Protein AF-A0A0E3B8W7-F1 (afdb_monomer)

Radius of gyration: 12.93 Å; Cα contacts (8 Å, |Δi|>4): 88; chains: 1; bounding box: 32×36×37 Å

Secondary structure (DSSP, 8-state):
-------S----HHHHHHHHHHHT---HHHHHHHHHHHTS---HHHHHHHHT--HHHHHHHHHHHT-B-TTT-PBPPS------

InterPro domains:
  IPR053721 Fimbrial Adhesin Regulatory Protein [G3DSA:1.10.10.2690] (7-82)

Foldseek 3Di:
DDPPPLQEAADDPVVLVVLCVVLVDDDPLLSQLLCCCRHVVDHLVVSCVVSVHDSVSNVVVRQVSQDADPPPRHRDGPDPPPPD

Mean predicted aligned error: 8.25 Å

Organism: NCBI:txid363952

Solvent-accessible surface area (backbone atoms only — not comparable to full-atom values): 5104 Å² total; per-residue (Å²): 133,82,81,78,73,68,84,58,65,71,43,54,71,68,60,48,51,58,51,42,65,76,71,64,76,82,51,67,52,56,50,52,24,45,42,32,26,31,53,68,62,39,46,66,66,58,20,19,62,76,46,72,45,57,56,71,58,50,52,52,52,50,48,61,70,57,35,56,34,91,87,76,68,44,66,51,73,69,83,74,70,83,82,126

pLDDT: mean 76.62, std 17.33, range [35.97, 93.75]

Sequence (84 aa):
MREETNPVQLITEEEFVELLDSHGLRSEKVKEACRLVFVKGESRRAAAIACGVDYATLHRSVRRLQGLCPTCGQPLPQGQEEHE

Structure (mmCIF, N/CA/C/O backbone):
data_AF-A0A0E3B8W7-F1
#
_entry.id   AF-A0A0E3B8W7-F1
#
loop_
_atom_site.group_PDB
_atom_site.id
_atom_site.type_symbol
_atom_site.label_atom_id
_atom_site.label_alt_id
_atom_site.label_comp_id
_atom_site.label_asym_id
_atom_site.label_entity_id
_atom_site.label_seq_id
_atom_site.pdbx_PDB_ins_code
_atom_site.Cartn_x
_atom_site.Cartn_y
_atom_site.Cartn_z
_atom_site.occupancy
_atom_site.B_iso_or_equiv
_atom_site.auth_seq_id
_atom_site.auth_comp_id
_atom_site.auth_asym_id
_atom_site.auth_atom_id
_atom_site.pdbx_PDB_model_num
ATOM 1 N N . MET A 1 1 ? 1.454 1.126 -26.479 1.00 36.22 1 MET A N 1
ATOM 2 C CA . MET A 1 1 ? 1.588 0.542 -25.128 1.00 36.22 1 MET A CA 1
ATOM 3 C C . MET A 1 1 ? 0.577 1.263 -24.259 1.00 36.22 1 MET A C 1
ATOM 5 O O . MET A 1 1 ? 0.603 2.482 -24.265 1.00 36.22 1 MET A O 1
ATOM 9 N N . ARG A 1 2 ? -0.400 0.567 -23.665 1.00 41.91 2 ARG A N 1
ATOM 10 C CA . ARG A 1 2 ? -1.384 1.223 -22.789 1.00 41.91 2 ARG A CA 1
ATOM 11 C C . ARG A 1 2 ? -0.694 1.465 -21.449 1.00 41.91 2 ARG A C 1
ATOM 13 O O . ARG A 1 2 ? -0.312 0.493 -20.810 1.00 41.91 2 ARG A O 1
ATOM 20 N N . GLU A 1 3 ? -0.478 2.728 -21.093 1.00 42.72 3 GLU A N 1
ATOM 21 C CA . GLU A 1 3 ? -0.109 3.131 -19.736 1.00 42.72 3 GLU A CA 1
ATOM 22 C C . GLU A 1 3 ? -1.161 2.566 -18.776 1.00 42.72 3 GLU A C 1
ATOM 24 O O . GLU A 1 3 ? -2.322 2.973 -18.793 1.00 42.72 3 GLU A O 1
ATOM 29 N N . GLU A 1 4 ? -0.780 1.555 -17.994 1.00 46.06 4 GLU A N 1
ATOM 30 C CA . GLU A 1 4 ? -1.542 1.134 -16.824 1.00 46.06 4 GLU A CA 1
ATOM 31 C C . GLU A 1 4 ? -1.427 2.271 -15.808 1.00 46.06 4 GLU A C 1
ATOM 33 O O . GLU A 1 4 ? -0.487 2.324 -15.017 1.00 46.06 4 GLU A O 1
ATOM 38 N N . THR A 1 5 ? -2.366 3.215 -15.870 1.00 46.78 5 THR A N 1
ATOM 39 C CA . THR A 1 5 ? -2.615 4.188 -14.809 1.00 46.78 5 THR A CA 1
ATOM 40 C C . THR A 1 5 ? -2.742 3.415 -13.508 1.00 46.78 5 THR A C 1
ATOM 42 O O . THR A 1 5 ? -3.695 2.659 -13.322 1.00 46.78 5 THR A O 1
ATOM 45 N N . ASN A 1 6 ? -1.742 3.532 -12.634 1.00 54.00 6 ASN A N 1
ATOM 46 C CA . ASN A 1 6 ? -1.750 2.849 -11.353 1.00 54.00 6 ASN A CA 1
ATOM 47 C C . ASN A 1 6 ? -2.886 3.462 -10.519 1.00 54.00 6 ASN A C 1
ATOM 49 O O . ASN A 1 6 ? -2.766 4.610 -10.092 1.00 54.00 6 ASN A O 1
ATOM 53 N N . PRO A 1 7 ? -4.021 2.766 -10.324 1.00 61.47 7 PRO A N 1
ATOM 54 C CA . PRO A 1 7 ? -5.247 3.412 -9.883 1.00 61.47 7 PRO A CA 1
ATOM 55 C C . PRO A 1 7 ? -5.319 3.454 -8.349 1.00 61.47 7 PRO A C 1
ATOM 57 O O . PRO A 1 7 ? -6.382 3.235 -7.765 1.00 61.47 7 PRO A O 1
ATOM 60 N N . VAL A 1 8 ? -4.172 3.617 -7.681 1.00 68.94 8 VAL A N 1
ATOM 61 C CA . VAL A 1 8 ? -4.039 3.624 -6.219 1.00 68.94 8 VAL A CA 1
ATOM 62 C C . VAL A 1 8 ? -3.454 4.949 -5.752 1.00 68.94 8 VAL A C 1
ATOM 64 O O . VAL A 1 8 ? -2.432 5.392 -6.267 1.00 68.94 8 VAL A O 1
ATOM 67 N N . GLN A 1 9 ? -4.175 5.638 -4.860 1.00 72.81 9 GLN A N 1
ATOM 68 C CA . GLN A 1 9 ? -3.736 6.923 -4.326 1.00 72.81 9 GLN A CA 1
ATOM 69 C C . GLN A 1 9 ? -2.500 6.676 -3.476 1.00 72.81 9 GLN A C 1
ATOM 71 O O . GLN A 1 9 ? -2.496 5.757 -2.653 1.00 72.81 9 GLN A O 1
ATOM 76 N N . LEU A 1 10 ? -1.456 7.459 -3.737 1.00 82.38 10 LEU A N 1
ATOM 77 C CA . LEU A 1 10 ? -0.250 7.382 -2.938 1.00 82.38 10 LEU A CA 1
ATOM 78 C C . LEU A 1 10 ? -0.543 8.000 -1.582 1.00 82.38 10 LEU A C 1
ATOM 80 O O . LEU A 1 10 ? -1.047 9.118 -1.512 1.00 82.38 10 LEU A O 1
ATOM 84 N N . ILE A 1 11 ? -0.241 7.243 -0.543 1.00 84.38 11 ILE A N 1
ATOM 85 C CA . ILE A 1 11 ? -0.372 7.653 0.847 1.00 84.38 11 ILE A CA 1
ATOM 86 C C . ILE A 1 11 ? 0.999 7.580 1.505 1.00 84.38 11 ILE A C 1
ATOM 88 O O . ILE A 1 11 ? 1.913 6.891 1.035 1.00 84.38 11 ILE A O 1
ATOM 92 N N . THR A 1 12 ? 1.150 8.316 2.591 1.00 87.50 12 THR A N 1
ATOM 93 C CA . THR A 1 12 ? 2.348 8.276 3.420 1.00 87.50 12 THR A CA 1
ATOM 94 C C . THR A 1 12 ? 2.482 6.929 4.131 1.00 87.50 12 THR A C 1
ATOM 96 O O . THR A 1 12 ? 1.545 6.134 4.228 1.00 87.50 12 THR A O 1
ATOM 99 N N . GLU A 1 13 ? 3.683 6.653 4.638 1.00 86.50 13 GLU A N 1
ATOM 100 C CA . GLU A 1 13 ? 3.937 5.442 5.423 1.00 86.50 13 GLU A CA 1
ATOM 101 C C . GLU A 1 13 ? 3.063 5.392 6.688 1.00 86.50 13 GLU A C 1
ATOM 103 O O . GLU A 1 13 ? 2.592 4.326 7.070 1.00 86.50 13 GLU A O 1
ATOM 108 N N . GLU A 1 14 ? 2.821 6.547 7.306 1.00 86.44 14 GLU A N 1
ATOM 109 C CA . GLU A 1 14 ? 2.016 6.693 8.522 1.00 86.44 14 GLU A CA 1
ATOM 110 C C . GLU A 1 14 ? 0.547 6.353 8.245 1.00 86.44 14 GLU A C 1
ATOM 112 O O . GLU A 1 14 ? -0.009 5.458 8.883 1.00 86.44 14 GLU A O 1
ATOM 117 N N . GLU A 1 15 ? -0.037 6.961 7.208 1.00 83.56 15 GLU A N 1
ATOM 118 C CA . GLU A 1 15 ? -1.396 6.652 6.747 1.00 83.56 15 GLU A CA 1
ATOM 119 C C . GLU A 1 15 ? -1.540 5.176 6.359 1.00 83.56 15 GLU A C 1
ATOM 121 O O . GLU A 1 15 ? -2.560 4.546 6.637 1.00 83.56 15 GLU A O 1
ATOM 126 N N . PHE A 1 16 ? -0.512 4.583 5.743 1.00 87.62 16 PHE A N 1
ATOM 127 C CA . PHE A 1 16 ? -0.529 3.169 5.381 1.00 87.62 16 PHE A CA 1
ATOM 128 C C . PHE A 1 16 ? -0.583 2.247 6.606 1.00 87.62 16 PHE A C 1
ATOM 130 O O . PHE A 1 16 ? -1.293 1.239 6.571 1.00 87.62 16 PHE A O 1
ATOM 137 N N . VAL A 1 17 ? 0.125 2.576 7.690 1.00 85.62 17 VAL A N 1
ATOM 138 C CA . VAL A 1 17 ? 0.094 1.795 8.938 1.00 85.62 17 VAL A CA 1
ATOM 139 C C . VAL A 1 17 ? -1.298 1.831 9.570 1.00 85.62 17 VAL A C 1
ATOM 141 O O . VAL A 1 17 ? -1.839 0.771 9.890 1.00 85.62 17 VAL A O 1
ATOM 144 N N . GLU A 1 18 ? -1.928 3.004 9.657 1.00 84.50 18 GLU A N 1
ATOM 145 C CA . GLU A 1 18 ? -3.306 3.134 10.160 1.00 84.50 18 GLU A CA 1
ATOM 146 C C . GLU A 1 18 ? -4.304 2.316 9.316 1.00 84.50 18 GLU A C 1
ATOM 148 O O . GLU A 1 18 ? -5.214 1.645 9.825 1.00 84.50 18 GLU A O 1
ATOM 153 N N . LEU A 1 19 ? -4.092 2.300 7.999 1.00 82.94 19 LEU A N 1
ATOM 154 C CA . LEU A 1 19 ? -4.898 1.533 7.056 1.00 82.94 19 LEU A CA 1
ATOM 155 C C . LEU A 1 19 ? -4.709 0.012 7.225 1.00 82.94 19 LEU A C 1
ATOM 157 O O . LEU A 1 19 ? -5.656 -0.768 7.091 1.00 82.94 19 LEU A O 1
ATOM 161 N N . LEU A 1 20 ? -3.493 -0.441 7.540 1.00 84.12 20 LEU A N 1
ATOM 162 C CA . LEU A 1 20 ? -3.227 -1.848 7.840 1.00 84.12 20 LEU A CA 1
ATOM 163 C C . LEU A 1 20 ? -3.906 -2.295 9.139 1.00 84.12 20 LEU A C 1
ATOM 165 O O . LEU A 1 20 ? -4.480 -3.393 9.169 1.00 84.12 20 LEU A O 1
ATOM 169 N N . ASP A 1 21 ? -3.862 -1.454 10.172 1.00 78.50 21 ASP A N 1
ATOM 170 C CA . ASP A 1 21 ? -4.437 -1.742 11.487 1.00 78.50 21 ASP A CA 1
ATOM 171 C C . ASP A 1 21 ? -5.966 -1.843 11.426 1.00 78.50 21 ASP A C 1
ATOM 173 O O . ASP A 1 21 ? -6.550 -2.782 11.974 1.00 78.50 21 ASP A O 1
ATOM 177 N N . SER A 1 22 ? -6.620 -0.959 10.668 1.00 76.62 22 SER A N 1
ATOM 178 C CA . SER A 1 22 ? -8.079 -0.987 10.483 1.00 76.62 22 SER A CA 1
ATOM 179 C C . SER A 1 22 ? -8.581 -2.215 9.707 1.00 76.62 22 SER A C 1
ATOM 181 O O . SER A 1 22 ? -9.672 -2.727 9.978 1.00 76.62 22 SER A O 1
ATOM 183 N N . HIS A 1 23 ? -7.793 -2.743 8.762 1.00 79.06 23 HIS A N 1
ATOM 184 C CA . HIS A 1 23 ? -8.210 -3.860 7.906 1.00 79.06 23 HIS A CA 1
ATOM 185 C C . HIS A 1 23 ? -7.690 -5.241 8.336 1.00 79.06 23 HIS A C 1
ATOM 187 O O . HIS A 1 23 ? -8.192 -6.250 7.816 1.00 79.06 23 HIS A O 1
ATOM 193 N N . GLY A 1 24 ? -6.745 -5.323 9.279 1.00 75.69 24 GLY A N 1
ATOM 194 C CA . GLY A 1 24 ? -6.318 -6.569 9.928 1.00 75.69 24 GLY A CA 1
ATOM 195 C C . GLY A 1 24 ? -5.542 -7.538 9.027 1.00 75.69 24 GLY A C 1
ATOM 196 O O . GLY A 1 24 ? -5.716 -8.759 9.119 1.00 75.69 24 GLY A O 1
ATOM 197 N N . LEU A 1 25 ? -4.704 -7.024 8.123 1.00 81.00 25 LEU A N 1
ATOM 198 C CA . LEU A 1 25 ? -3.837 -7.846 7.270 1.00 81.00 25 LEU A CA 1
ATOM 199 C C . LEU A 1 25 ? -2.767 -8.563 8.107 1.00 81.00 25 LEU A C 1
ATO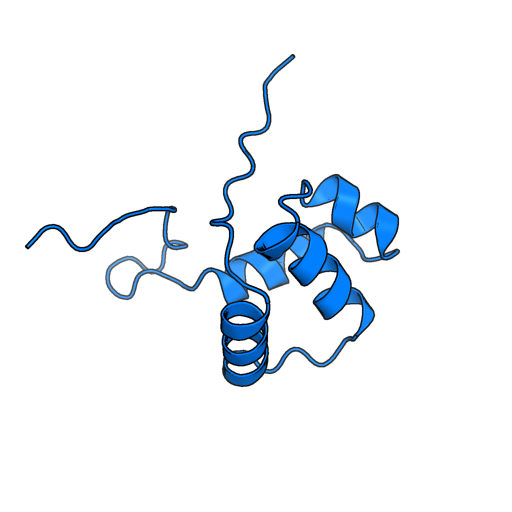M 201 O O . LEU A 1 25 ? -1.961 -7.929 8.775 1.00 81.00 25 LEU A O 1
ATOM 205 N N . ARG A 1 26 ? -2.726 -9.901 8.044 1.00 77.50 26 ARG A N 1
ATOM 206 C CA . ARG A 1 26 ? -1.797 -10.723 8.853 1.00 77.50 26 ARG A CA 1
ATOM 207 C C . ARG A 1 26 ? -0.528 -11.170 8.128 1.00 77.50 26 ARG A C 1
ATOM 209 O O . ARG A 1 26 ? 0.410 -11.616 8.774 1.00 77.50 26 ARG A O 1
ATOM 216 N N . SER A 1 27 ? -0.501 -11.119 6.797 1.00 87.44 27 SER A N 1
ATOM 2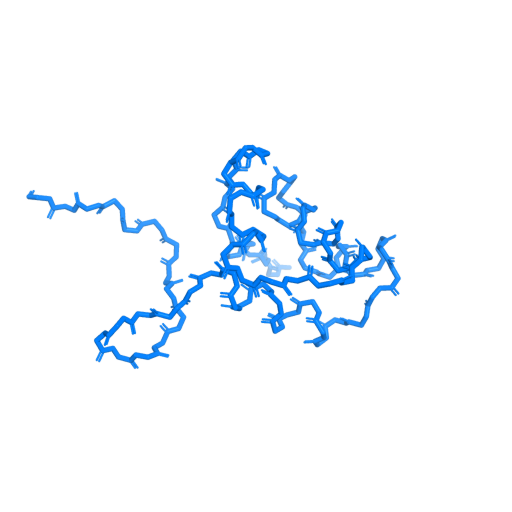17 C CA . SER A 1 27 ? 0.640 -11.615 6.0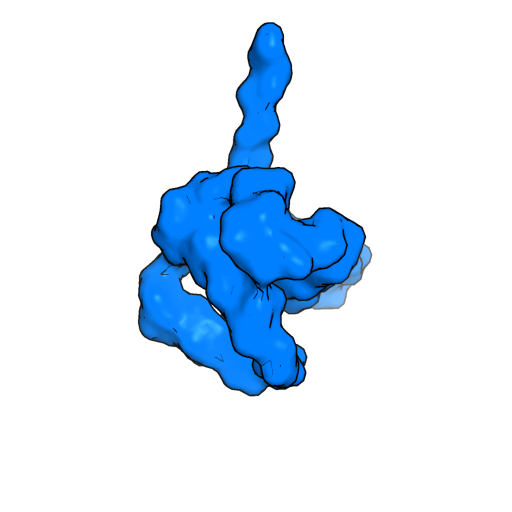21 1.00 87.44 27 SER A CA 1
ATOM 218 C C . SER A 1 27 ? 1.643 -10.499 5.748 1.00 87.44 27 SER A C 1
ATOM 220 O O . SER A 1 27 ? 1.338 -9.583 4.989 1.00 87.44 27 SER A O 1
ATOM 222 N N . GLU A 1 28 ? 2.851 -10.621 6.299 1.00 89.19 28 GLU A N 1
ATOM 223 C CA . GLU A 1 28 ? 3.941 -9.650 6.106 1.00 89.19 28 GLU A CA 1
ATOM 224 C C . GLU A 1 28 ? 4.303 -9.450 4.629 1.00 89.19 28 GLU A C 1
ATOM 226 O O . GLU A 1 28 ? 4.477 -8.324 4.174 1.00 89.19 28 GLU A O 1
ATOM 231 N N . LYS A 1 29 ? 4.302 -10.524 3.827 1.00 92.00 29 LYS A N 1
ATOM 232 C CA . LYS A 1 29 ? 4.557 -10.421 2.380 1.00 92.00 29 LYS A CA 1
ATOM 233 C C . LYS A 1 29 ? 3.493 -9.601 1.651 1.00 92.00 29 LYS A C 1
ATOM 235 O O . LYS A 1 29 ? 3.805 -8.885 0.706 1.00 92.00 29 LYS A O 1
ATOM 240 N N . VAL A 1 30 ? 2.234 -9.717 2.074 1.00 90.50 30 VAL A N 1
ATOM 241 C CA . VAL A 1 30 ? 1.126 -8.957 1.481 1.00 90.50 30 VAL A CA 1
ATOM 242 C C . VAL A 1 30 ? 1.165 -7.505 1.949 1.00 90.50 30 VAL A C 1
ATOM 244 O O . VAL A 1 30 ? 0.892 -6.626 1.141 1.00 90.50 30 VAL A O 1
ATOM 247 N N . LYS A 1 31 ? 1.542 -7.241 3.208 1.00 91.25 31 LYS A N 1
ATOM 248 C CA . LYS A 1 31 ? 1.762 -5.875 3.708 1.00 91.25 31 LYS A CA 1
ATOM 249 C C . LYS A 1 31 ? 2.843 -5.167 2.900 1.00 91.25 31 LYS A C 1
ATOM 251 O O . LYS A 1 31 ? 2.581 -4.088 2.388 1.00 91.25 31 LYS A O 1
ATOM 256 N N . GLU A 1 32 ? 3.997 -5.803 2.707 1.00 92.31 32 GLU A N 1
ATOM 257 C CA . GLU A 1 32 ? 5.089 -5.214 1.925 1.00 92.31 32 GLU A CA 1
ATOM 258 C C . GLU A 1 32 ? 4.674 -4.996 0.463 1.00 92.31 32 GLU A C 1
ATOM 260 O O . GLU A 1 32 ? 4.911 -3.931 -0.100 1.00 92.31 32 GLU A O 1
ATOM 265 N N . ALA A 1 33 ? 3.952 -5.944 -0.140 1.00 92.38 33 ALA A N 1
ATOM 266 C CA . ALA A 1 33 ? 3.430 -5.767 -1.493 1.00 92.38 33 ALA A CA 1
ATOM 267 C C . ALA A 1 33 ? 2.430 -4.601 -1.584 1.00 92.38 33 ALA A C 1
ATOM 269 O O . ALA A 1 33 ? 2.479 -3.818 -2.528 1.00 92.38 33 ALA A O 1
ATOM 270 N N . CYS A 1 34 ? 1.538 -4.448 -0.602 1.00 90.44 34 CYS A N 1
ATOM 271 C CA . CYS A 1 34 ? 0.639 -3.300 -0.529 1.00 90.44 34 CYS A CA 1
ATOM 272 C C . 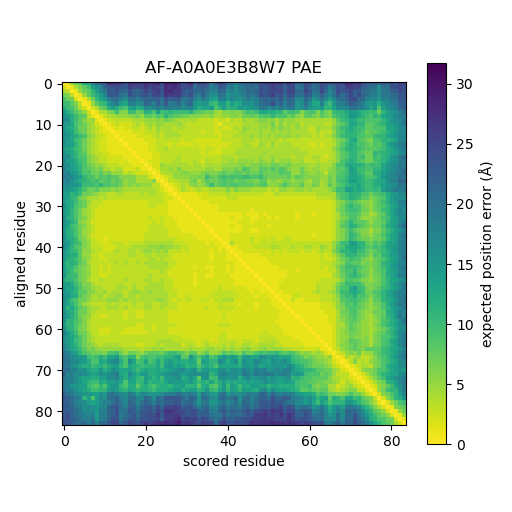CYS A 1 34 ? 1.416 -1.994 -0.313 1.00 90.44 34 CYS A C 1
ATOM 274 O O . CYS A 1 34 ? 1.094 -1.007 -0.963 1.00 90.44 34 CYS A O 1
ATOM 276 N N . ARG A 1 35 ? 2.470 -1.992 0.508 1.00 91.56 35 ARG A N 1
ATOM 277 C CA . ARG A 1 35 ? 3.341 -0.830 0.733 1.00 91.56 35 ARG A CA 1
ATOM 278 C C . ARG A 1 35 ? 3.995 -0.356 -0.560 1.00 91.56 35 ARG A C 1
ATOM 280 O O . ARG A 1 35 ? 3.995 0.835 -0.853 1.00 91.56 35 ARG A O 1
ATOM 287 N N . LEU A 1 36 ? 4.508 -1.281 -1.374 1.00 91.38 36 LEU A N 1
ATOM 288 C CA . LEU A 1 36 ? 5.065 -0.944 -2.686 1.00 91.38 36 LEU A CA 1
ATOM 289 C C . LEU A 1 36 ? 4.028 -0.233 -3.568 1.00 91.38 36 LEU A C 1
ATOM 291 O O . LEU A 1 36 ? 4.366 0.725 -4.255 1.00 91.38 36 LEU A O 1
ATOM 295 N N . VAL A 1 37 ? 2.764 -0.654 -3.506 1.00 90.19 37 VAL A N 1
ATOM 296 C CA . VAL A 1 37 ? 1.679 -0.066 -4.302 1.00 90.19 37 VAL A CA 1
ATOM 297 C C . VAL A 1 37 ? 1.215 1.289 -3.752 1.00 90.19 37 VAL A C 1
ATOM 299 O O . VAL A 1 37 ? 1.095 2.237 -4.519 1.00 90.19 37 VAL A O 1
ATOM 302 N N . PHE A 1 38 ? 0.947 1.384 -2.449 1.00 88.19 38 PHE A N 1
ATOM 303 C CA . PHE A 1 38 ? 0.349 2.562 -1.806 1.00 88.19 38 PHE A CA 1
ATOM 304 C C . PHE A 1 38 ? 1.366 3.646 -1.436 1.00 88.19 38 PHE A C 1
ATOM 306 O O . PHE A 1 38 ? 1.013 4.814 -1.456 1.00 88.19 38 PHE A O 1
ATOM 313 N N . VAL A 1 39 ? 2.613 3.290 -1.124 1.00 88.62 39 VAL A N 1
ATOM 314 C CA . VAL A 1 39 ? 3.641 4.255 -0.691 1.00 88.62 39 VAL 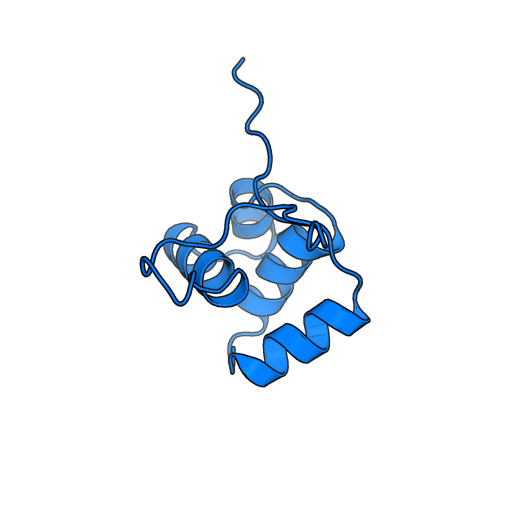A CA 1
ATOM 315 C C . VAL A 1 39 ? 4.637 4.538 -1.813 1.00 88.62 39 VAL A C 1
ATOM 317 O O . VAL A 1 39 ? 4.966 5.689 -2.084 1.00 88.62 39 VAL A O 1
ATOM 320 N N . LYS A 1 40 ? 5.118 3.494 -2.505 1.00 87.81 40 LYS A N 1
ATOM 321 C CA . LYS A 1 40 ? 6.126 3.654 -3.574 1.00 87.81 40 LYS A CA 1
ATOM 322 C C . LYS A 1 40 ? 5.534 3.839 -4.972 1.00 87.81 40 LYS A C 1
ATOM 324 O O . LYS A 1 40 ? 6.276 4.140 -5.901 1.00 87.81 40 LYS A O 1
ATOM 329 N N . GLY A 1 41 ? 4.225 3.648 -5.134 1.00 86.38 41 GLY A N 1
ATOM 330 C CA . GLY A 1 41 ? 3.541 3.785 -6.421 1.00 86.38 41 GLY A CA 1
ATOM 331 C C . GLY A 1 41 ? 3.897 2.726 -7.454 1.00 86.38 41 GLY A C 1
ATOM 332 O O . GLY A 1 41 ? 3.671 2.927 -8.648 1.00 86.38 41 GLY A O 1
ATOM 333 N N . GLU A 1 42 ? 4.410 1.581 -7.011 1.00 88.44 42 GLU A N 1
ATOM 334 C CA . GLU A 1 42 ? 4.663 0.434 -7.872 1.00 88.44 42 GLU A CA 1
ATOM 335 C C . GLU A 1 42 ? 3.360 -0.132 -8.426 1.00 88.44 42 GLU A C 1
ATOM 337 O O . GLU A 1 42 ? 2.321 -0.173 -7.756 1.00 88.44 42 GLU A O 1
ATOM 342 N N . SER A 1 43 ? 3.412 -0.642 -9.656 1.00 89.31 43 SER A N 1
ATOM 343 C CA . SER A 1 43 ? 2.266 -1.365 -10.201 1.00 89.31 43 SER A CA 1
ATOM 344 C C . SER A 1 43 ? 1.971 -2.599 -9.344 1.00 89.31 43 SER A C 1
ATOM 346 O O . SER A 1 43 ? 2.878 -3.277 -8.855 1.00 89.31 43 SER A O 1
ATOM 348 N N . ARG A 1 44 ? 0.691 -2.972 -9.225 1.00 89.06 44 ARG A N 1
ATOM 349 C CA . ARG A 1 44 ? 0.290 -4.206 -8.518 1.00 89.06 44 ARG A CA 1
ATOM 350 C C . ARG A 1 44 ? 1.051 -5.430 -9.035 1.00 89.06 44 ARG A C 1
ATOM 352 O O . ARG A 1 44 ? 1.411 -6.313 -8.269 1.00 89.06 44 ARG A O 1
ATOM 359 N N . ARG A 1 45 ? 1.316 -5.490 -10.342 1.00 90.00 45 ARG A N 1
ATOM 360 C CA . ARG A 1 45 ? 2.063 -6.598 -10.944 1.00 90.00 45 ARG A CA 1
ATOM 361 C C . ARG A 1 45 ? 3.525 -6.611 -10.493 1.00 90.00 45 ARG A C 1
ATOM 363 O O . ARG A 1 45 ? 4.012 -7.673 -10.116 1.00 90.00 45 ARG A O 1
ATOM 370 N N . ALA A 1 46 ? 4.197 -5.461 -10.503 1.00 90.06 46 ALA A N 1
ATOM 371 C CA . ALA A 1 46 ? 5.578 -5.342 -10.038 1.00 90.06 46 ALA A CA 1
ATOM 372 C C . ALA A 1 46 ? 5.697 -5.687 -8.547 1.00 90.06 46 ALA A C 1
ATOM 374 O O . ALA A 1 46 ? 6.524 -6.517 -8.178 1.00 90.06 46 ALA A O 1
ATOM 375 N N . ALA A 1 47 ? 4.803 -5.154 -7.712 1.00 91.69 47 ALA A N 1
ATOM 376 C CA . ALA A 1 47 ? 4.770 -5.440 -6.280 1.00 91.69 47 ALA A CA 1
ATOM 377 C C . ALA A 1 47 ? 4.501 -6.924 -5.968 1.00 91.69 47 ALA A C 1
ATOM 379 O O . ALA A 1 47 ? 5.144 -7.505 -5.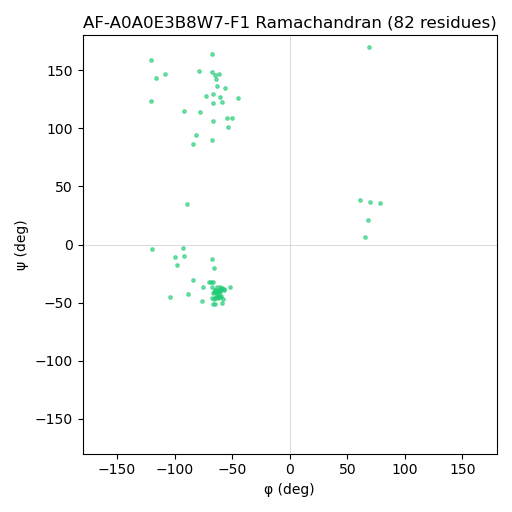093 1.00 91.69 47 ALA A O 1
ATOM 380 N N . ALA A 1 48 ? 3.594 -7.569 -6.714 1.00 92.62 48 ALA A N 1
ATOM 381 C CA . ALA A 1 48 ? 3.318 -8.997 -6.566 1.00 92.62 48 ALA A CA 1
ATOM 382 C C . ALA A 1 48 ? 4.562 -9.855 -6.842 1.00 92.62 48 ALA A C 1
ATOM 384 O O . ALA A 1 48 ? 4.886 -10.752 -6.063 1.00 92.62 48 ALA A O 1
ATOM 385 N N . ILE A 1 49 ? 5.282 -9.541 -7.924 1.00 93.38 49 ILE A N 1
ATOM 386 C CA . ILE A 1 49 ? 6.519 -10.233 -8.304 1.00 93.38 49 ILE A CA 1
ATOM 387 C C . ILE A 1 49 ? 7.616 -9.983 -7.263 1.00 93.38 49 ILE A C 1
ATOM 389 O O . ILE A 1 49 ? 8.240 -10.937 -6.805 1.00 93.38 49 ILE A O 1
ATOM 393 N N . ALA A 1 50 ? 7.816 -8.728 -6.850 1.00 92.00 50 ALA A N 1
ATOM 394 C CA . ALA A 1 50 ? 8.858 -8.338 -5.902 1.00 92.00 50 ALA A CA 1
ATOM 395 C C . ALA A 1 50 ? 8.706 -9.027 -4.536 1.00 92.00 50 ALA A C 1
ATOM 397 O O . ALA A 1 50 ? 9.691 -9.471 -3.951 1.00 92.00 50 ALA A O 1
ATOM 398 N N . CYS A 1 51 ? 7.473 -9.167 -4.043 1.00 92.00 51 CYS A N 1
ATOM 399 C CA . CYS A 1 51 ? 7.196 -9.787 -2.744 1.00 92.00 51 CYS A CA 1
ATOM 400 C C . CYS A 1 51 ? 6.897 -11.295 -2.829 1.00 92.00 51 CYS A C 1
ATOM 402 O O . CYS A 1 51 ? 6.689 -11.943 -1.797 1.00 92.00 51 CYS A O 1
ATOM 404 N N . GLY A 1 52 ? 6.857 -11.866 -4.039 1.00 92.69 52 GLY A N 1
ATOM 405 C CA . GLY A 1 52 ? 6.518 -13.271 -4.267 1.00 92.69 52 GLY A CA 1
ATOM 406 C C . GLY A 1 52 ? 5.110 -13.632 -3.788 1.00 92.69 52 GLY A C 1
ATOM 407 O O . GLY A 1 52 ? 4.914 -14.696 -3.199 1.00 92.69 52 GLY A O 1
ATOM 408 N N . VAL A 1 53 ? 4.146 -12.730 -3.984 1.00 92.56 53 VAL A N 1
ATOM 409 C CA . VAL A 1 53 ? 2.733 -12.948 -3.651 1.00 92.56 53 VAL A CA 1
ATOM 410 C C . VAL A 1 53 ? 1.908 -13.122 -4.917 1.00 92.56 53 VAL A C 1
ATOM 412 O O . VAL A 1 53 ? 2.180 -12.518 -5.951 1.00 92.56 53 VAL A O 1
ATOM 415 N N . ASP A 1 54 ? 0.868 -13.945 -4.831 1.00 93.75 54 ASP A N 1
ATOM 416 C CA . ASP A 1 54 ? -0.058 -14.130 -5.941 1.00 93.75 54 ASP A CA 1
ATOM 417 C C . ASP A 1 54 ? -0.787 -12.815 -6.282 1.00 93.75 54 ASP A C 1
ATOM 419 O O . ASP A 1 54 ? -1.265 -12.095 -5.396 1.00 93.75 54 ASP A O 1
ATOM 423 N N . TYR A 1 55 ? -0.904 -12.517 -7.580 1.00 90.12 55 TYR A N 1
ATOM 424 C CA . TYR A 1 55 ? -1.507 -11.272 -8.056 1.00 90.12 55 TYR A CA 1
ATOM 425 C C . TYR A 1 55 ? -2.964 -11.129 -7.608 1.00 90.12 55 TYR A C 1
ATOM 427 O O . TYR A 1 55 ? -3.368 -10.041 -7.205 1.00 90.12 55 TYR A O 1
ATOM 435 N N . ALA A 1 56 ? -3.762 -12.204 -7.629 1.00 90.00 56 ALA A N 1
ATOM 436 C CA . ALA A 1 56 ? -5.161 -12.142 -7.205 1.00 90.00 56 ALA A CA 1
ATOM 437 C C . ALA A 1 56 ? -5.283 -11.897 -5.692 1.00 90.00 56 ALA A C 1
ATOM 439 O O . ALA A 1 56 ? -6.219 -11.237 -5.231 1.00 90.00 56 ALA A O 1
ATOM 440 N N . THR A 1 57 ? -4.327 -12.398 -4.909 1.00 89.69 57 THR A N 1
ATOM 441 C CA . THR A 1 57 ? -4.219 -12.093 -3.476 1.00 89.69 57 THR A CA 1
ATOM 442 C C . THR A 1 57 ? -3.909 -10.619 -3.246 1.00 89.69 57 THR A C 1
ATOM 444 O O . THR A 1 57 ? -4.656 -9.955 -2.529 1.00 89.69 57 THR A O 1
ATOM 447 N N . LEU A 1 58 ? -2.882 -10.075 -3.906 1.00 90.38 58 LEU A N 1
ATOM 448 C CA . LEU A 1 58 ? -2.561 -8.651 -3.802 1.00 90.38 58 LEU A CA 1
ATOM 449 C C . LEU A 1 58 ? -3.714 -7.770 -4.297 1.00 90.38 58 LEU A C 1
ATOM 451 O O . LEU A 1 58 ? -4.070 -6.798 -3.640 1.00 90.38 58 LEU A O 1
ATOM 455 N N . HIS A 1 59 ? -4.342 -8.127 -5.417 1.00 89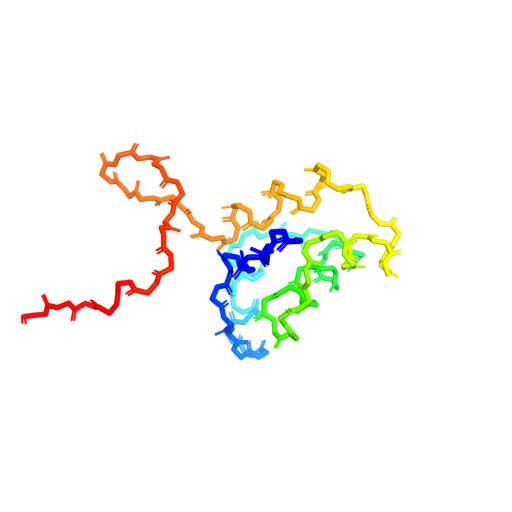.38 59 HIS A N 1
ATOM 456 C CA . HIS A 1 59 ? -5.457 -7.376 -5.987 1.00 89.38 59 HIS A CA 1
ATOM 457 C C . HIS A 1 59 ? -6.620 -7.237 -4.997 1.00 89.38 59 HIS A C 1
ATOM 459 O O . HIS A 1 59 ? -7.123 -6.133 -4.788 1.00 89.38 59 HIS A O 1
ATOM 465 N N . ARG A 1 60 ? -7.021 -8.337 -4.346 1.00 87.94 60 ARG A N 1
ATOM 466 C CA . ARG A 1 60 ? -8.077 -8.320 -3.321 1.00 87.94 60 ARG A CA 1
ATOM 467 C C . ARG A 1 60 ? -7.677 -7.507 -2.093 1.00 87.94 60 ARG A C 1
ATOM 469 O O . ARG A 1 60 ? -8.502 -6.756 -1.585 1.00 87.94 60 ARG A O 1
ATOM 476 N N . SER A 1 61 ? -6.427 -7.621 -1.647 1.00 88.56 61 SER A N 1
ATOM 477 C CA . SER A 1 61 ? -5.912 -6.844 -0.513 1.00 88.56 61 SER A CA 1
ATOM 478 C C . SER A 1 61 ? -5.900 -5.348 -0.805 1.00 88.56 61 SER A C 1
ATOM 480 O O . SER A 1 61 ? -6.391 -4.572 0.005 1.00 88.56 61 SER A O 1
ATOM 482 N N . VAL A 1 62 ? -5.433 -4.942 -1.988 1.00 87.81 62 VAL A N 1
ATOM 483 C CA . VAL A 1 62 ? -5.460 -3.538 -2.416 1.00 87.81 62 VAL A CA 1
ATOM 484 C C . VAL A 1 62 ? -6.896 -3.028 -2.489 1.00 87.81 62 VAL A C 1
ATOM 486 O O . VAL A 1 62 ? -7.178 -1.967 -1.957 1.00 87.81 62 VAL A O 1
ATOM 489 N N . ARG A 1 63 ? -7.831 -3.788 -3.072 1.00 84.56 63 ARG A N 1
ATOM 490 C CA . ARG A 1 63 ? -9.252 -3.395 -3.116 1.00 84.56 63 ARG A CA 1
ATOM 491 C C . ARG A 1 63 ? -9.874 -3.249 -1.730 1.00 84.56 63 ARG A C 1
ATOM 493 O O . ARG A 1 63 ? -10.665 -2.340 -1.525 1.00 84.56 63 ARG A O 1
ATOM 500 N N . ARG A 1 64 ? -9.525 -4.134 -0.795 1.00 83.00 64 ARG A N 1
ATOM 501 C CA . ARG A 1 64 ? -9.981 -4.055 0.597 1.00 83.00 64 ARG A CA 1
ATOM 502 C C . ARG A 1 64 ? -9.478 -2.781 1.271 1.00 83.00 64 ARG A C 1
ATOM 504 O O . ARG A 1 64 ? -10.266 -2.123 1.931 1.00 83.00 64 ARG A O 1
ATOM 511 N N . LEU A 1 65 ? -8.205 -2.451 1.060 1.00 82.19 65 LEU A N 1
ATOM 512 C CA . LEU A 1 65 ? -7.552 -1.255 1.592 1.00 82.19 65 LEU A CA 1
ATOM 513 C C . LEU A 1 65 ? -8.055 0.045 0.943 1.00 82.19 65 LEU A C 1
ATOM 515 O O . LEU A 1 65 ? -8.154 1.063 1.606 1.00 82.19 65 LEU A O 1
ATOM 519 N N . GLN A 1 66 ? -8.439 0.013 -0.333 1.00 79.88 66 GLN A N 1
ATOM 520 C CA . GLN A 1 66 ? -9.072 1.159 -1.000 1.00 79.88 66 GLN A CA 1
ATOM 521 C C . GLN A 1 66 ? -10.475 1.479 -0.460 1.00 79.88 66 GLN A C 1
ATOM 523 O O . GLN A 1 66 ? -11.023 2.528 -0.783 1.00 79.88 66 GLN A O 1
ATOM 528 N N . GLY A 1 67 ? -11.072 0.582 0.327 1.00 71.81 67 GLY A N 1
ATOM 529 C CA . GLY A 1 67 ? -12.442 0.730 0.792 1.00 71.81 67 GLY A CA 1
ATOM 530 C C . GLY A 1 67 ? -13.483 0.585 -0.324 1.00 71.81 67 GLY A C 1
ATOM 531 O O . GLY A 1 67 ? -13.192 0.514 -1.524 1.00 71.81 67 GLY A O 1
ATOM 532 N N . LEU A 1 68 ? -14.743 0.507 0.097 1.00 65.62 68 LEU A N 1
ATOM 533 C CA . LEU A 1 68 ? -15.908 0.500 -0.783 1.00 65.62 68 LEU A CA 1
ATOM 534 C C . LEU A 1 68 ? -16.729 1.757 -0.504 1.00 65.62 68 LEU A C 1
ATOM 536 O O . LEU A 1 68 ? -16.862 2.174 0.644 1.00 65.62 68 LEU A O 1
ATOM 540 N N . CYS A 1 69 ? -17.308 2.337 -1.549 1.00 56.47 69 CYS A N 1
ATOM 541 C CA . CYS A 1 69 ? -18.257 3.427 -1.431 1.00 56.47 69 CYS A CA 1
ATOM 542 C C . CYS A 1 69 ? -19.473 2.952 -0.614 1.00 56.47 69 CYS A C 1
ATOM 544 O O . CYS A 1 69 ? -20.087 1.944 -0.983 1.00 56.47 69 CYS A O 1
ATOM 546 N N . PRO A 1 70 ? -19.866 3.672 0.451 1.00 55.72 70 PRO A N 1
ATOM 547 C CA . PRO A 1 70 ? -20.990 3.282 1.302 1.00 55.72 70 PRO A CA 1
ATOM 548 C C . PRO A 1 70 ? -22.343 3.328 0.573 1.00 55.72 70 PRO A C 1
ATOM 550 O O . PRO A 1 70 ? -23.288 2.667 0.993 1.00 55.72 70 PRO A O 1
ATOM 553 N N . THR A 1 71 ? -22.436 4.068 -0.534 1.00 55.50 71 THR A N 1
ATOM 554 C CA . THR A 1 71 ? -23.685 4.283 -1.280 1.00 55.50 71 THR A CA 1
ATOM 555 C C . THR A 1 71 ? -23.940 3.211 -2.336 1.00 55.50 71 THR A C 1
ATOM 557 O O . THR A 1 71 ? -25.068 2.758 -2.504 1.00 55.50 71 THR A O 1
ATOM 560 N N . CYS A 1 72 ? -22.907 2.805 -3.078 1.00 58.31 72 CYS A N 1
ATOM 561 C CA . CYS A 1 72 ? -23.057 1.894 -4.218 1.00 58.31 72 CYS A CA 1
ATOM 562 C C . CYS A 1 72 ? -22.277 0.581 -4.073 1.00 58.31 72 CYS A C 1
ATOM 564 O O . CYS A 1 72 ? -22.368 -0.277 -4.949 1.00 58.31 72 CYS A O 1
ATOM 566 N N . GLY A 1 73 ? -21.489 0.415 -3.004 1.00 58.91 73 GLY A N 1
ATOM 567 C CA . GLY A 1 73 ? -20.664 -0.773 -2.772 1.00 58.91 73 GLY A CA 1
ATOM 568 C C . GLY A 1 73 ? -19.537 -0.966 -3.791 1.00 58.91 73 GLY A C 1
ATOM 569 O O . GLY A 1 73 ? -18.866 -1.997 -3.771 1.00 58.91 73 GLY A O 1
ATOM 570 N N . GLN A 1 74 ? -19.323 -0.003 -4.695 1.00 66.75 74 GLN A N 1
ATOM 571 C CA . GLN A 1 74 ? -18.214 -0.033 -5.643 1.00 66.75 74 GLN A CA 1
ATOM 572 C C . GLN A 1 74 ? -16.917 0.408 -4.957 1.00 66.75 74 GLN A C 1
ATOM 574 O O . GLN A 1 74 ? -16.969 1.224 -4.041 1.00 66.75 74 GLN A O 1
ATOM 579 N N . PRO A 1 75 ? -15.746 -0.091 -5.380 1.00 64.38 75 PRO A N 1
ATOM 580 C CA . PRO A 1 75 ? -14.469 0.389 -4.860 1.00 64.38 75 PRO A CA 1
ATOM 581 C C . PRO A 1 75 ? -14.339 1.897 -5.061 1.00 64.38 75 PRO A C 1
ATOM 583 O O . PRO A 1 75 ? -14.637 2.375 -6.158 1.00 64.38 75 PRO A O 1
ATOM 586 N N . LEU A 1 76 ? -13.891 2.622 -4.034 1.00 64.38 76 LEU A N 1
ATOM 587 C CA . LEU A 1 76 ? -13.731 4.071 -4.136 1.00 64.38 76 LEU A CA 1
ATOM 588 C C . LEU A 1 76 ? -12.749 4.407 -5.279 1.00 64.38 76 LEU A C 1
ATOM 590 O O . LEU A 1 76 ? -11.629 3.878 -5.296 1.00 64.38 76 LEU A O 1
ATOM 594 N N . PRO A 1 77 ? -13.165 5.213 -6.279 1.00 55.00 77 PRO A N 1
ATOM 595 C CA . PRO A 1 77 ? -12.238 5.774 -7.252 1.00 55.00 77 PRO A CA 1
ATOM 596 C C . PRO A 1 77 ? -11.315 6.777 -6.545 1.00 55.00 77 PRO A C 1
ATOM 598 O O . PRO A 1 77 ? -11.706 7.409 -5.568 1.00 55.00 77 PRO A O 1
ATOM 601 N N . GLN A 1 78 ? -10.077 6.909 -7.019 1.00 57.91 78 GLN A N 1
ATOM 602 C CA . GLN A 1 78 ? -9.106 7.830 -6.423 1.00 57.91 78 GLN A CA 1
ATOM 603 C C . GLN A 1 78 ? -9.551 9.290 -6.553 1.00 57.91 78 GLN A C 1
ATOM 605 O O . GLN A 1 78 ? -10.009 9.692 -7.623 1.00 57.91 78 GLN A O 1
ATOM 610 N N . GLY A 1 79 ? -9.280 10.088 -5.517 1.00 49.69 79 GLY A N 1
ATOM 611 C CA . GLY A 1 79 ? -9.183 11.542 -5.644 1.00 49.69 79 GLY A CA 1
ATOM 612 C C . GLY A 1 79 ? -10.502 12.304 -5.704 1.00 49.69 79 GLY A C 1
ATOM 613 O O . GLY A 1 79 ? -10.574 13.309 -6.401 1.00 49.69 79 GLY A O 1
ATOM 614 N N . GLN A 1 80 ? -11.536 11.880 -4.976 1.00 40.91 80 GLN A N 1
ATOM 615 C CA . GLN A 1 80 ? -12.535 12.861 -4.557 1.00 40.91 80 GLN A CA 1
ATOM 616 C C . GLN A 1 80 ? -12.012 13.527 -3.289 1.00 40.91 80 GLN A C 1
ATOM 618 O O . GLN A 1 80 ? -12.293 13.082 -2.180 1.00 40.91 80 GLN A O 1
ATOM 623 N N . GLU A 1 81 ? -11.206 14.576 -3.487 1.00 42.72 81 GLU A N 1
ATOM 624 C CA . GLU A 1 81 ? -11.269 15.715 -2.576 1.00 42.72 81 GLU A CA 1
ATOM 625 C C . GLU A 1 81 ? -12.751 16.015 -2.350 1.00 42.72 81 GLU A C 1
ATOM 627 O O . GLU A 1 81 ? -13.534 16.110 -3.303 1.00 42.72 81 GLU A O 1
ATOM 632 N N . GLU A 1 82 ? -13.128 16.062 -1.080 1.00 41.84 82 GLU A N 1
ATOM 633 C CA . GLU A 1 82 ? -14.431 16.503 -0.619 1.00 41.84 82 GLU A CA 1
ATOM 634 C C . GLU A 1 82 ? -14.670 17.894 -1.222 1.00 41.84 82 GLU A C 1
ATOM 636 O O . GLU A 1 82 ? -14.066 18.877 -0.802 1.00 41.84 82 GLU A O 1
ATOM 641 N N . HIS A 1 83 ? -15.464 17.975 -2.292 1.00 38.69 83 HIS A N 1
ATOM 642 C CA . HIS A 1 83 ? -15.885 19.260 -2.836 1.00 38.69 83 HIS A CA 1
ATOM 643 C C . HIS A 1 83 ? -17.054 19.722 -1.965 1.00 38.69 83 HIS A C 1
ATOM 645 O O . HIS A 1 83 ? -18.185 19.268 -2.157 1.00 38.69 83 HIS A O 1
ATOM 651 N N . GLU 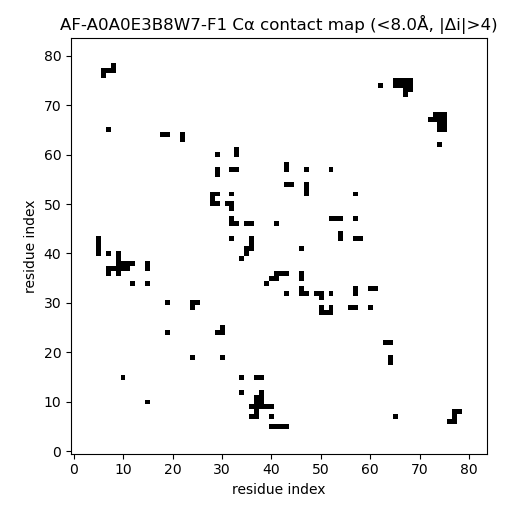A 1 84 ? -16.734 20.525 -0.951 1.00 35.97 84 GLU A N 1
ATOM 652 C CA . GLU A 1 84 ? -17.704 21.345 -0.215 1.00 35.97 84 GLU A CA 1
ATOM 653 C C . GLU A 1 84 ? -18.299 22.434 -1.123 1.00 35.97 84 GLU A C 1
ATOM 655 O O . GLU A 1 84 ? -17.554 22.989 -1.968 1.00 35.97 84 GLU A 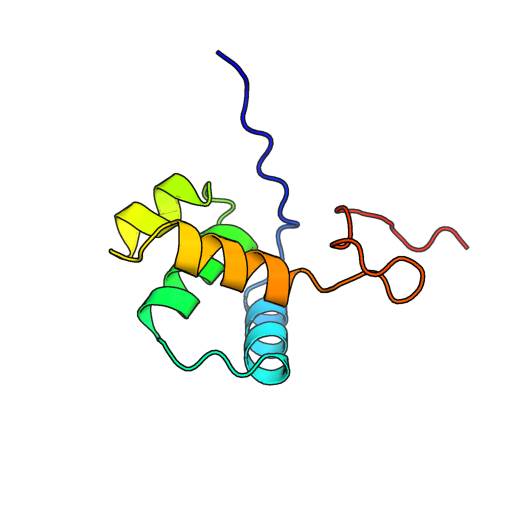O 1
#

Nearest PDB structures (foldseek):
  5cm3-assembly1_A  TM=7.642E-01  e=3.116E-03  Escherichia coli
  5clv-assembly4_M  TM=7.471E-01  e=3.315E-03  Escherichia coli
  8qa9-assembly1_D  TM=7.721E-01  e=4.802E-03  Escherichia coli
  5cm3-assembly1_B  TM=7.749E-01  e=1.140E-02  Escherichia coli
  5ckt-assembly2_B  TM=7.854E-01  e=1.652E-02  Escherichia coli